Protein AF-A0A1A8P3Z6-F1 (afdb_monomer_lite)

Foldseek 3Di:
DDDDDDDDWFFDDDDDDDDQLRQKAWDDDVNHTDPFIWGADPRRTTDGDDDDPDPDDPPVPDDDDRDDDDPPPPPPDPDDDDDDDDDD

Radius of gyration: 22.18 Å; chains: 1; bounding box: 55×69×30 Å

Secondary structure (DSSP, 8-state):
---------EE--S-----GGG-EE--EETTEE-S--EEEPTTSEEEE-----SS---GGG--PPPPPPPP-----------------

Sequence (88 aa):
GSFQCSPFHVRFGKLGVLRSREKIVDIEINGEPVDLHMKLGDNGEAFFVEQNENMEVPAYLCTSPIPQEAPEKVEETPEGLLGTGSGA

pLDDT: mean 79.65, std 17.82, range [40.66, 97.06]

InterPro domains:
  IPR007651 Lipin, N-terminal [PF04571] (1-65)
  IPR026058 LIPIN family [PTHR12181] (1-76)

Organism: NCBI:txid451742

Structure (mmCIF, N/CA/C/O backbone):
data_AF-A0A1A8P3Z6-F1
#
_entry.id   AF-A0A1A8P3Z6-F1
#
loop_
_atom_site.group_PDB
_atom_site.id
_atom_site.type_symbol
_atom_site.label_atom_id
_atom_site.label_alt_id
_atom_site.label_comp_id
_atom_site.label_asym_id
_atom_site.label_entity_id
_atom_site.label_seq_id
_atom_site.pdbx_PDB_ins_code
_atom_site.Cartn_x
_atom_site.Cartn_y
_atom_site.Cartn_z
_atom_site.occupancy
_atom_site.B_iso_or_equiv
_atom_site.auth_seq_id
_atom_site.auth_comp_id
_atom_site.auth_asym_id
_atom_site.auth_atom_id
_atom_site.pdbx_PDB_model_num
ATOM 1 N N . GLY A 1 1 ? 18.838 12.379 12.308 1.00 72.62 1 GLY A N 1
ATOM 2 C CA . GLY A 1 1 ? 19.031 10.915 12.299 1.00 72.62 1 GLY A CA 1
ATOM 3 C C . GLY A 1 1 ? 18.083 10.311 11.287 1.00 72.62 1 GLY A C 1
ATOM 4 O O . GLY A 1 1 ? 17.076 10.947 11.005 1.00 72.62 1 GLY A O 1
ATOM 5 N N . SER A 1 2 ? 18.403 9.149 10.720 1.00 90.50 2 SER A N 1
ATOM 6 C CA . SER A 1 2 ? 17.474 8.400 9.866 1.00 90.50 2 SER A CA 1
ATOM 7 C C . SER A 1 2 ? 16.590 7.488 10.717 1.00 90.50 2 SER A C 1
ATOM 9 O O . SER A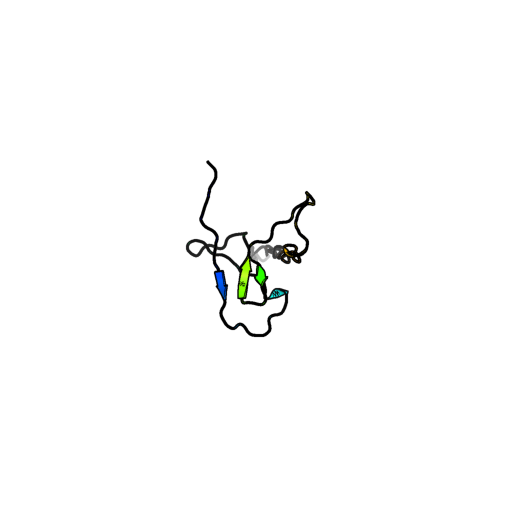 1 2 ? 17.057 6.912 11.701 1.00 90.50 2 SER A O 1
ATOM 11 N N . PHE A 1 3 ? 15.314 7.373 10.351 1.00 89.44 3 PHE A N 1
ATOM 12 C CA . PHE A 1 3 ? 14.406 6.398 10.949 1.00 89.44 3 PHE A CA 1
ATOM 13 C C . PHE A 1 3 ? 14.574 5.054 10.245 1.00 89.44 3 PHE A C 1
ATOM 15 O O . PHE A 1 3 ? 14.710 4.997 9.025 1.00 89.44 3 PHE A O 1
ATOM 22 N N . GLN A 1 4 ? 14.583 3.975 11.020 1.00 92.31 4 GLN A N 1
ATOM 23 C CA . GLN A 1 4 ? 14.639 2.608 10.514 1.00 92.31 4 GLN A CA 1
ATOM 24 C C . GLN A 1 4 ? 13.632 1.769 11.292 1.00 92.31 4 GLN A C 1
ATOM 26 O O . GLN A 1 4 ? 13.452 1.965 12.494 1.00 92.31 4 GLN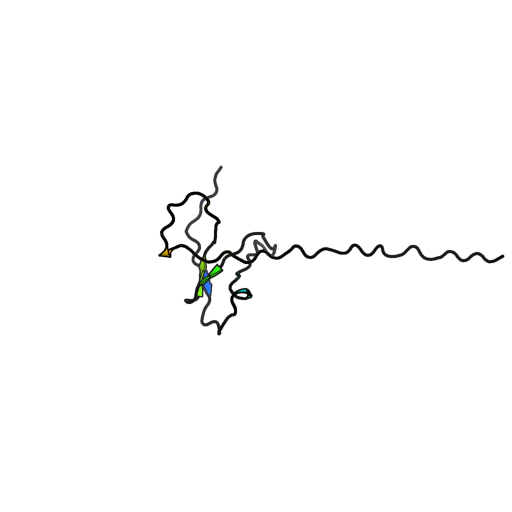 A O 1
ATOM 31 N N . CYS A 1 5 ? 12.978 0.839 10.607 1.00 89.75 5 CYS A N 1
ATOM 32 C CA . CYS A 1 5 ? 12.034 -0.087 11.213 1.00 89.75 5 CYS A CA 1
ATOM 33 C C . CYS A 1 5 ? 12.159 -1.476 10.582 1.00 89.75 5 CYS A C 1
ATOM 35 O O . CYS A 1 5 ? 12.763 -1.647 9.522 1.00 89.75 5 CYS A O 1
ATOM 37 N N . SER A 1 6 ? 11.598 -2.479 11.254 1.00 94.50 6 SER A N 1
ATOM 38 C CA . SER A 1 6 ? 11.380 -3.789 10.645 1.00 94.50 6 SER A CA 1
ATOM 39 C C . SER A 1 6 ? 10.386 -3.687 9.479 1.00 94.50 6 SER A C 1
ATOM 41 O O . SER A 1 6 ? 9.535 -2.796 9.496 1.00 94.50 6 SER A O 1
ATOM 43 N N . PRO A 1 7 ? 10.418 -4.618 8.508 1.00 93.75 7 PRO A N 1
ATOM 44 C CA . PRO A 1 7 ? 9.451 -4.630 7.416 1.00 93.75 7 PRO A CA 1
ATOM 45 C C . PRO A 1 7 ? 7.999 -4.607 7.913 1.00 93.75 7 PRO A C 1
ATOM 47 O O . PRO A 1 7 ? 7.640 -5.336 8.840 1.00 93.75 7 PRO A O 1
ATOM 50 N N . PHE A 1 8 ? 7.160 -3.797 7.270 1.00 91.69 8 PHE A N 1
ATOM 51 C CA . PHE A 1 8 ? 5.723 -3.758 7.536 1.00 91.69 8 PHE A CA 1
ATOM 52 C C . PHE A 1 8 ? 5.042 -4.963 6.880 1.00 91.69 8 PHE A C 1
ATOM 54 O O . PHE A 1 8 ? 5.041 -5.092 5.658 1.00 91.69 8 PHE A O 1
ATOM 61 N N . HIS A 1 9 ? 4.462 -5.853 7.689 1.00 93.12 9 HIS A N 1
ATOM 62 C CA . HIS A 1 9 ? 3.730 -7.023 7.201 1.00 93.12 9 HIS A CA 1
ATOM 63 C C . HIS A 1 9 ? 2.224 -6.816 7.364 1.00 93.12 9 HIS A C 1
ATOM 65 O O . HIS A 1 9 ? 1.642 -7.158 8.393 1.00 93.12 9 HIS A O 1
ATOM 71 N N . VAL A 1 10 ? 1.600 -6.237 6.341 1.00 94.69 10 VAL A N 1
ATOM 72 C CA . VAL A 1 10 ? 0.161 -5.958 6.322 1.00 94.69 10 VAL A CA 1
ATOM 73 C C . VAL A 1 10 ? -0.534 -6.963 5.415 1.00 94.69 10 VAL A C 1
ATOM 75 O O . VAL A 1 10 ? -0.146 -7.145 4.257 1.00 94.69 10 VAL A O 1
ATOM 78 N N . ARG A 1 11 ? -1.571 -7.618 5.949 1.00 94.44 11 ARG A N 1
ATOM 79 C CA . ARG A 1 11 ? -2.438 -8.513 5.187 1.00 94.44 11 ARG A CA 1
ATOM 80 C C . ARG A 1 11 ? -3.903 -8.262 5.467 1.00 94.44 11 ARG A C 1
ATOM 82 O O . ARG A 1 11 ? -4.345 -8.279 6.612 1.00 94.44 11 ARG A O 1
ATOM 89 N N . PHE A 1 12 ? -4.652 -8.146 4.388 1.00 92.31 12 PHE A N 1
ATOM 90 C CA . PHE A 1 12 ? -6.095 -8.200 4.393 1.00 92.31 12 PHE A CA 1
ATOM 91 C C . PHE A 1 12 ? -6.540 -9.642 4.149 1.00 92.31 12 PHE A C 1
ATOM 93 O O . PHE A 1 12 ? -5.915 -10.386 3.392 1.00 92.31 12 PHE A O 1
ATOM 100 N N . GLY A 1 13 ? -7.606 -10.054 4.837 1.00 90.06 13 GLY A N 1
ATOM 101 C CA . GLY A 1 13 ? -8.206 -11.374 4.665 1.00 90.06 13 GLY A CA 1
ATOM 102 C C . GLY A 1 13 ? -8.899 -11.523 3.308 1.00 90.06 13 GLY A C 1
ATOM 103 O O . GLY A 1 13 ? -8.573 -10.853 2.331 1.00 90.06 13 GLY A O 1
ATOM 104 N N . LYS A 1 14 ? -9.904 -12.400 3.237 1.00 85.81 14 LYS A N 1
ATOM 105 C CA . LYS A 1 14 ? -10.686 -12.587 2.011 1.00 85.81 14 LYS A CA 1
ATOM 106 C C . LYS A 1 14 ? -11.502 -11.329 1.704 1.00 85.81 14 LYS A C 1
ATOM 108 O O . LYS A 1 14 ? -12.615 -11.167 2.199 1.00 85.81 14 LYS A O 1
ATOM 113 N N . LEU A 1 15 ? -10.941 -10.467 0.870 1.00 77.19 15 LEU A N 1
ATOM 114 C CA . LEU A 1 15 ? -11.644 -9.360 0.248 1.00 77.19 15 LEU A CA 1
ATOM 115 C C . LEU A 1 15 ? -12.380 -9.870 -0.995 1.00 77.19 15 LEU A C 1
ATOM 117 O O . LEU A 1 15 ? -11.987 -10.860 -1.618 1.00 77.19 15 LEU A O 1
ATOM 121 N N . GLY A 1 16 ? -13.506 -9.235 -1.311 1.00 82.12 16 GLY A N 1
ATOM 122 C CA . GLY A 1 16 ? -14.237 -9.508 -2.545 1.00 82.12 16 GLY A CA 1
ATOM 123 C C . GLY A 1 16 ? -13.460 -9.051 -3.783 1.00 82.12 16 GLY A C 1
ATOM 124 O O . GLY A 1 16 ? -12.283 -8.700 -3.722 1.00 82.12 16 GLY A O 1
ATOM 125 N N . VAL A 1 17 ? -14.136 -9.023 -4.930 1.00 83.62 17 VAL A N 1
ATOM 126 C CA . VAL A 1 17 ? -13.560 -8.417 -6.136 1.00 83.62 17 VAL A CA 1
ATOM 127 C C . VAL A 1 17 ? -13.518 -6.904 -5.943 1.00 83.62 17 VAL A C 1
ATOM 129 O O . VAL A 1 17 ? -14.569 -6.276 -5.839 1.00 83.62 17 VAL A O 1
ATOM 132 N N . LEU A 1 18 ? -12.309 -6.343 -5.910 1.00 84.56 18 LEU A N 1
ATOM 133 C CA . LEU A 1 18 ? -12.074 -4.906 -5.794 1.00 84.56 18 LEU A CA 1
ATOM 134 C C . LEU A 1 18 ? -11.720 -4.296 -7.149 1.00 84.56 18 LEU A C 1
ATOM 136 O O . LEU A 1 18 ? -10.962 -4.869 -7.940 1.00 84.56 18 LEU A O 1
ATOM 140 N N . ARG A 1 19 ? -12.232 -3.095 -7.405 1.00 84.50 19 ARG A N 1
ATOM 141 C CA . ARG A 1 19 ? -11.798 -2.257 -8.530 1.00 84.50 19 ARG A CA 1
ATOM 142 C C . ARG A 1 19 ? -10.427 -1.655 -8.228 1.00 84.50 19 ARG A C 1
ATOM 144 O O . ARG A 1 19 ? -10.046 -1.506 -7.077 1.00 84.50 19 ARG A O 1
ATOM 151 N N . SER A 1 20 ? -9.685 -1.232 -9.251 1.00 80.38 20 SER A N 1
ATOM 152 C CA . SER A 1 20 ? -8.336 -0.672 -9.052 1.00 80.38 20 SER A CA 1
ATOM 153 C C . SER A 1 20 ? -8.300 0.550 -8.124 1.00 80.38 20 SER A C 1
ATOM 155 O O . SER A 1 20 ? -7.337 0.706 -7.385 1.00 80.38 20 SER A O 1
ATOM 157 N N . ARG A 1 21 ? -9.351 1.387 -8.129 1.00 82.62 21 ARG A N 1
ATOM 158 C CA . ARG A 1 21 ? -9.493 2.529 -7.201 1.00 82.62 21 ARG A CA 1
ATOM 159 C C . ARG A 1 21 ? -9.708 2.104 -5.746 1.00 82.62 21 ARG A C 1
ATOM 161 O O . ARG A 1 21 ? -9.445 2.882 -4.852 1.00 82.62 21 ARG A O 1
ATOM 168 N N . GLU A 1 22 ? -10.166 0.877 -5.525 1.00 84.75 22 GLU A N 1
ATOM 169 C CA . GLU A 1 22 ? -10.412 0.306 -4.197 1.00 84.75 22 GLU A CA 1
ATOM 170 C C . GLU A 1 22 ? -9.180 -0.458 -3.672 1.00 84.75 22 GLU A C 1
ATOM 172 O O . GLU A 1 22 ? -9.218 -1.003 -2.577 1.00 84.75 22 GLU A O 1
ATOM 177 N N . LYS A 1 23 ? -8.082 -0.525 -4.445 1.00 91.31 23 LYS A N 1
ATOM 178 C CA . LYS A 1 23 ? -6.815 -1.165 -4.039 1.00 91.31 23 LYS A CA 1
ATOM 179 C C . LYS A 1 23 ? -5.836 -0.190 -3.366 1.00 91.31 23 LYS A C 1
ATOM 181 O 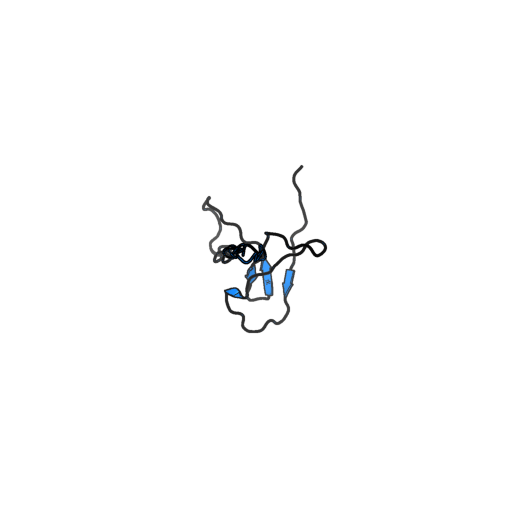O . LYS A 1 23 ? -4.634 -0.460 -3.349 1.00 91.31 23 LYS A O 1
ATOM 186 N N . ILE A 1 24 ? -6.331 0.936 -2.862 1.00 93.12 24 ILE A N 1
ATOM 187 C CA . ILE A 1 24 ? -5.558 1.914 -2.091 1.00 93.12 24 ILE A CA 1
ATOM 188 C C . ILE A 1 24 ? -5.790 1.620 -0.608 1.00 93.12 24 ILE A C 1
ATOM 190 O O . ILE A 1 24 ? -6.908 1.303 -0.206 1.00 93.12 24 ILE A O 1
ATOM 194 N N . VAL A 1 25 ? -4.717 1.644 0.175 1.00 93.81 25 VAL A N 1
ATOM 195 C CA . VAL A 1 25 ? -4.747 1.441 1.622 1.00 93.81 25 VAL A CA 1
ATOM 196 C C . VAL A 1 25 ? -4.282 2.728 2.286 1.00 93.81 25 VAL A C 1
ATOM 198 O O . VAL A 1 25 ? -3.113 3.102 2.141 1.00 93.81 25 VAL A O 1
ATOM 201 N N . ASP A 1 26 ? -5.196 3.356 3.017 1.00 94.06 26 ASP A N 1
ATOM 202 C CA . ASP A 1 26 ? -4.947 4.576 3.782 1.00 94.06 26 ASP A CA 1
ATOM 203 C C . ASP A 1 26 ? -4.299 4.252 5.129 1.00 94.06 26 ASP A C 1
ATOM 205 O O . ASP A 1 26 ? -4.491 3.168 5.697 1.00 94.06 26 ASP A O 1
ATOM 209 N N . ILE A 1 27 ? -3.507 5.195 5.638 1.00 93.88 27 ILE A N 1
ATOM 210 C CA . ILE A 1 27 ? -2.775 5.045 6.893 1.00 93.88 27 ILE A CA 1
ATOM 211 C C . ILE A 1 27 ? -3.145 6.191 7.827 1.00 93.88 27 ILE A C 1
ATOM 213 O O . ILE A 1 27 ? -3.050 7.364 7.473 1.00 93.88 27 ILE A O 1
ATOM 217 N N . GLU A 1 28 ? -3.491 5.831 9.060 1.00 96.38 28 GLU A N 1
ATOM 218 C CA . GLU A 1 28 ? -3.653 6.766 10.167 1.00 96.38 28 GLU A CA 1
ATOM 219 C C . GLU A 1 28 ? -2.632 6.451 11.261 1.00 96.38 28 GLU A C 1
ATOM 221 O O . GLU A 1 28 ? -2.434 5.294 11.648 1.00 96.38 28 GLU A O 1
ATOM 226 N N . ILE A 1 29 ? -1.992 7.488 11.794 1.00 95.50 29 ILE A N 1
ATOM 227 C CA . ILE A 1 29 ? -1.071 7.376 12.923 1.00 95.50 29 ILE A CA 1
ATOM 228 C C . ILE A 1 29 ? -1.699 8.106 14.101 1.00 95.50 29 ILE A C 1
ATOM 230 O O . ILE A 1 29 ? -1.871 9.318 14.074 1.00 95.50 29 ILE A O 1
ATOM 234 N N . ASN A 1 30 ? -2.029 7.363 15.159 1.00 96.44 30 ASN A N 1
ATOM 235 C CA . ASN A 1 30 ? -2.734 7.889 16.336 1.00 96.44 30 ASN A CA 1
ATOM 236 C C . ASN A 1 30 ? -4.104 8.523 16.015 1.00 96.44 30 ASN A C 1
ATOM 238 O O . ASN A 1 30 ? -4.530 9.432 16.720 1.00 96.44 30 ASN A O 1
ATOM 242 N N . GLY A 1 31 ? -4.791 8.030 14.979 1.00 96.31 31 GLY A N 1
ATOM 243 C CA . GLY A 1 31 ? -6.088 8.552 14.529 1.00 96.31 31 GLY A CA 1
ATOM 244 C C . GLY A 1 31 ? -5.998 9.765 13.602 1.00 96.31 31 GLY A C 1
ATOM 245 O O . GLY A 1 31 ? -7.032 10.306 13.229 1.00 96.31 31 GLY A O 1
ATOM 246 N N . GLU A 1 32 ? -4.788 10.187 13.227 1.00 97.06 32 GLU A N 1
ATOM 247 C CA . GLU A 1 32 ? -4.570 11.271 12.269 1.00 97.06 32 GLU A CA 1
ATOM 248 C C . GLU A 1 32 ? -4.153 10.692 10.907 1.00 97.06 32 GLU A C 1
ATOM 250 O O . GLU A 1 32 ? -3.197 9.903 10.861 1.00 97.06 32 GLU A O 1
ATOM 255 N N . PRO A 1 33 ? -4.825 11.063 9.801 1.00 94.19 33 PRO A N 1
ATOM 256 C CA . PRO A 1 33 ? -4.457 10.606 8.466 1.00 94.19 33 PRO A CA 1
ATOM 257 C C . PRO A 1 33 ? -3.088 11.156 8.061 1.00 94.19 33 PRO A C 1
ATOM 259 O O . PRO A 1 33 ? -2.724 12.288 8.389 1.00 94.19 33 PRO A O 1
ATOM 262 N N . VAL A 1 34 ? -2.323 10.354 7.322 1.00 93.69 34 VAL A N 1
ATOM 263 C CA . VAL A 1 34 ? -1.030 10.767 6.765 1.00 93.69 34 VAL A CA 1
ATOM 264 C C . VAL A 1 34 ? -1.042 10.684 5.245 1.00 93.69 34 VAL A C 1
ATOM 266 O O . VAL A 1 34 ? -1.703 9.825 4.671 1.00 93.69 34 VAL A O 1
ATOM 269 N N . ASP A 1 35 ? -0.258 11.541 4.585 1.00 91.12 35 ASP A N 1
ATOM 270 C CA . ASP A 1 35 ? -0.039 11.490 3.131 1.00 91.12 35 ASP A CA 1
ATOM 271 C C . ASP A 1 35 ? 0.936 10.358 2.762 1.00 91.12 35 ASP A C 1
ATOM 273 O O . ASP A 1 35 ? 2.037 10.556 2.245 1.00 91.12 35 ASP A O 1
ATOM 277 N N . LEU A 1 36 ? 0.569 9.138 3.145 1.00 90.19 36 LEU A N 1
ATOM 278 C CA . LEU A 1 36 ? 1.306 7.922 2.861 1.00 90.19 36 LEU A CA 1
ATOM 279 C C . LEU A 1 36 ? 0.305 6.803 2.609 1.00 90.19 36 LEU A C 1
ATOM 281 O O . LEU A 1 36 ? -0.479 6.444 3.482 1.00 90.19 36 LEU A O 1
ATOM 285 N N . HIS A 1 37 ? 0.399 6.216 1.423 1.00 93.00 37 HIS A N 1
ATOM 286 C CA . HIS A 1 37 ? -0.535 5.204 0.960 1.00 93.00 37 HIS A CA 1
ATOM 287 C C . HIS A 1 37 ? 0.207 3.914 0.625 1.00 93.00 37 HIS A C 1
ATOM 289 O O . HIS A 1 37 ? 1.348 3.922 0.149 1.00 93.00 37 HIS A O 1
ATOM 295 N N . MET A 1 38 ? -0.463 2.787 0.838 1.00 94.81 38 MET A N 1
ATOM 296 C CA . MET A 1 38 ? -0.020 1.489 0.337 1.00 94.81 38 MET A CA 1
ATOM 297 C C . MET A 1 38 ? -0.936 1.024 -0.788 1.00 94.81 38 MET A C 1
ATOM 299 O O . MET A 1 38 ? -2.083 1.451 -0.925 1.00 94.81 38 MET A O 1
ATOM 303 N N . LYS A 1 39 ? -0.424 0.107 -1.600 1.00 94.62 39 LYS A N 1
ATOM 304 C CA . LYS A 1 39 ? -1.202 -0.590 -2.611 1.00 94.62 39 LYS A CA 1
ATOM 305 C C . LYS A 1 39 ? -1.530 -1.993 -2.140 1.00 94.62 39 LYS A C 1
ATOM 307 O O . LYS A 1 39 ? -0.655 -2.708 -1.655 1.00 94.62 39 LYS A O 1
ATOM 312 N N . LEU A 1 40 ? -2.780 -2.390 -2.336 1.00 94.19 40 LEU A N 1
ATOM 313 C CA . LEU A 1 40 ? -3.258 -3.735 -2.069 1.00 94.19 40 LEU A CA 1
ATOM 314 C C . LEU A 1 40 ? -2.977 -4.662 -3.263 1.00 94.19 40 LEU A C 1
ATOM 316 O O . LEU A 1 40 ? -3.426 -4.417 -4.387 1.00 94.19 40 LEU A O 1
ATOM 320 N N . GLY A 1 41 ? -2.240 -5.736 -2.999 1.00 91.88 41 GLY A N 1
ATOM 321 C CA . GLY A 1 41 ? -1.995 -6.850 -3.905 1.00 91.88 41 GLY A CA 1
ATOM 322 C C . GLY A 1 41 ? -3.143 -7.859 -3.930 1.00 91.88 41 GLY A C 1
ATOM 323 O O . GLY A 1 41 ? -4.036 -7.864 -3.082 1.00 91.88 41 GLY A O 1
ATOM 324 N N . ASP A 1 42 ? -3.116 -8.746 -4.922 1.00 89.25 42 ASP A N 1
ATOM 325 C CA . ASP A 1 42 ? -4.210 -9.691 -5.173 1.00 89.25 42 ASP A CA 1
ATOM 326 C C . ASP A 1 42 ? -4.310 -10.803 -4.120 1.00 89.25 42 ASP A C 1
ATOM 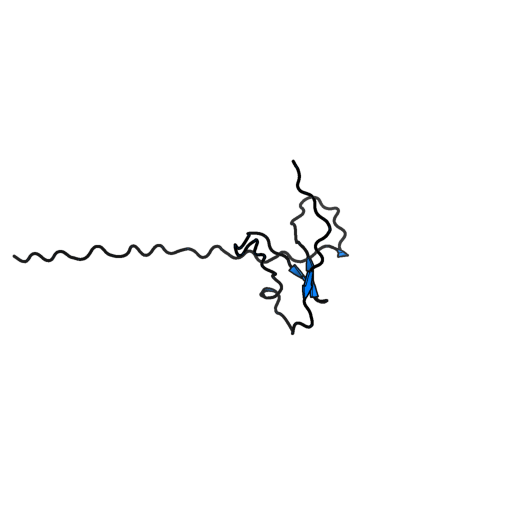328 O O . ASP A 1 42 ? -5.387 -11.370 -3.935 1.00 89.25 42 ASP A O 1
ATOM 332 N N . ASN A 1 43 ? -3.224 -11.094 -3.391 1.00 90.19 43 ASN A N 1
ATOM 333 C CA . ASN A 1 43 ? -3.237 -12.071 -2.296 1.00 90.19 43 ASN A CA 1
ATOM 334 C C . ASN A 1 43 ? -3.482 -11.414 -0.926 1.00 90.19 43 ASN A C 1
ATOM 336 O O . ASN A 1 43 ? -3.301 -12.061 0.111 1.00 90.19 43 ASN A O 1
ATOM 340 N N . GLY A 1 44 ? -3.898 -10.144 -0.919 1.00 92.88 44 GLY A N 1
ATOM 341 C CA . GLY A 1 44 ? -4.212 -9.378 0.282 1.00 92.88 44 GLY A CA 1
ATOM 342 C C . GLY A 1 44 ? -3.002 -8.738 0.962 1.00 92.88 44 GLY A C 1
ATOM 343 O O . GLY A 1 44 ? -3.173 -8.090 1.990 1.00 92.88 44 GLY A O 1
ATOM 344 N N . GLU A 1 45 ? -1.786 -8.897 0.440 1.00 94.44 45 GLU A N 1
ATOM 345 C CA . GLU A 1 45 ? -0.614 -8.155 0.905 1.00 94.44 45 GLU A CA 1
ATOM 346 C C . GLU A 1 45 ? -0.728 -6.670 0.557 1.00 94.44 45 GLU A C 1
ATOM 348 O O . GLU A 1 45 ? -1.144 -6.325 -0.544 1.00 94.44 45 GLU A O 1
ATOM 353 N N . ALA A 1 46 ? -0.330 -5.788 1.471 1.00 95.50 46 ALA A N 1
ATOM 354 C CA . ALA A 1 46 ? -0.160 -4.374 1.157 1.00 95.50 46 ALA A CA 1
ATOM 355 C C . ALA A 1 46 ? 1.328 -4.010 1.126 1.00 95.50 46 ALA A C 1
ATOM 357 O O . ALA A 1 46 ? 2.118 -4.516 1.925 1.00 95.50 46 ALA A O 1
ATOM 358 N N . PHE A 1 47 ? 1.708 -3.134 0.200 1.00 94.69 47 PHE A N 1
ATOM 359 C CA . PHE A 1 47 ? 3.091 -2.698 0.004 1.00 94.69 47 PHE A CA 1
ATOM 360 C C . PHE A 1 47 ? 3.157 -1.223 -0.401 1.00 94.69 47 PHE A C 1
ATOM 362 O O . PHE A 1 47 ? 2.221 -0.683 -0.989 1.00 94.69 47 PHE A O 1
ATOM 369 N N . PHE A 1 48 ? 4.269 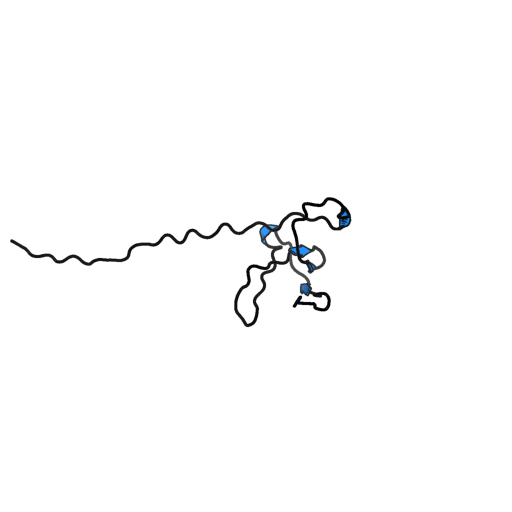-0.565 -0.079 1.00 93.25 48 PHE A N 1
ATOM 370 C CA . PHE A 1 48 ? 4.512 0.816 -0.489 1.00 93.25 48 PHE A CA 1
ATOM 371 C C . PHE A 1 48 ? 4.888 0.887 -1.970 1.00 93.25 48 PHE A C 1
ATOM 373 O O . PHE A 1 48 ? 5.535 -0.016 -2.501 1.00 93.25 48 PHE A O 1
ATOM 380 N N . VAL A 1 49 ? 4.482 1.973 -2.625 1.00 91.12 49 VAL A N 1
ATOM 381 C CA . VAL A 1 49 ? 4.804 2.251 -4.027 1.00 91.12 49 VAL A CA 1
ATOM 382 C C . VAL A 1 49 ? 5.579 3.556 -4.087 1.00 91.12 49 VAL A C 1
ATOM 384 O O . VAL A 1 49 ? 5.089 4.587 -3.642 1.00 91.12 49 VAL A O 1
ATOM 387 N N . GLU A 1 50 ? 6.773 3.504 -4.665 1.00 87.25 50 GLU A N 1
ATOM 388 C CA . GLU A 1 50 ? 7.639 4.662 -4.864 1.00 87.25 50 GLU A CA 1
ATOM 389 C C . GLU A 1 50 ? 7.939 4.811 -6.358 1.00 87.25 50 GLU A C 1
ATOM 391 O O . GLU A 1 50 ? 8.198 3.822 -7.052 1.00 87.25 50 GLU A O 1
ATOM 396 N N . GLN A 1 51 ? 7.877 6.042 -6.870 1.00 85.12 51 GLN A N 1
ATOM 397 C CA . GLN A 1 51 ? 8.331 6.328 -8.227 1.00 85.12 51 GLN A CA 1
ATOM 398 C C . GLN A 1 51 ? 9.857 6.351 -8.229 1.00 85.12 51 GLN A C 1
ATOM 400 O O . GLN A 1 51 ? 10.468 7.130 -7.506 1.00 85.12 51 GLN A O 1
ATOM 405 N N . ASN A 1 52 ? 10.467 5.497 -9.046 1.00 81.81 52 ASN A N 1
ATOM 406 C CA . ASN A 1 52 ? 11.913 5.434 -9.184 1.00 81.81 52 ASN A CA 1
ATOM 407 C C . ASN A 1 52 ? 12.317 5.883 -10.593 1.00 81.81 52 ASN A C 1
ATOM 409 O O . ASN A 1 52 ? 11.941 5.252 -11.581 1.00 81.81 52 ASN A O 1
ATOM 413 N N . GLU A 1 53 ? 13.073 6.977 -10.677 1.00 75.12 53 GLU A N 1
ATOM 414 C CA . GLU A 1 53 ? 13.590 7.534 -11.935 1.00 75.12 53 GLU A CA 1
ATOM 415 C C . GLU A 1 53 ? 14.840 6.784 -12.434 1.00 75.12 53 GLU A C 1
ATOM 417 O O . GLU A 1 53 ? 15.157 6.799 -13.626 1.00 75.12 53 GLU A O 1
ATOM 422 N N . ASN A 1 54 ? 15.528 6.067 -11.540 1.00 67.19 54 ASN A N 1
ATOM 423 C CA . ASN A 1 54 ? 16.790 5.396 -11.817 1.00 67.19 54 ASN A CA 1
ATOM 424 C C . ASN A 1 54 ? 16.525 3.914 -12.123 1.00 67.19 54 ASN A C 1
ATOM 426 O O . ASN A 1 54 ? 16.281 3.087 -11.243 1.00 67.19 54 ASN A O 1
ATOM 430 N N . MET A 1 55 ? 16.538 3.585 -13.415 1.00 66.69 55 MET A N 1
ATOM 431 C CA . MET A 1 55 ? 16.126 2.284 -13.941 1.00 66.69 55 MET A CA 1
ATOM 432 C C . MET A 1 55 ? 17.118 1.148 -13.651 1.00 66.69 55 MET A C 1
ATOM 434 O O . MET A 1 55 ? 17.903 0.790 -14.520 1.00 66.69 55 MET A O 1
ATOM 438 N N . GLU A 1 56 ? 16.993 0.511 -12.487 1.00 77.31 56 GLU A N 1
ATOM 439 C CA . GLU A 1 56 ? 17.389 -0.896 -12.272 1.00 77.31 56 GLU A CA 1
ATOM 440 C C . GLU A 1 56 ? 16.409 -1.626 -11.326 1.00 77.31 56 GLU A C 1
ATOM 442 O O . GLU A 1 56 ? 16.801 -2.454 -10.506 1.00 77.31 56 GLU A O 1
ATOM 447 N N . VAL A 1 57 ? 15.104 -1.334 -11.407 1.00 82.31 57 VAL A N 1
ATOM 448 C CA . VAL A 1 57 ? 14.093 -2.108 -10.663 1.00 82.31 57 VAL A CA 1
ATOM 449 C C . VAL A 1 57 ? 13.692 -3.340 -11.486 1.00 82.31 57 VAL A C 1
ATOM 451 O O . VAL A 1 57 ? 13.256 -3.189 -12.631 1.00 82.31 57 VAL A O 1
ATOM 454 N N . PRO A 1 58 ? 13.805 -4.568 -10.943 1.00 89.25 58 PRO A N 1
ATOM 455 C CA . PRO A 1 58 ? 13.340 -5.766 -11.628 1.00 89.25 58 PRO A CA 1
ATOM 456 C C . PRO A 1 58 ? 11.859 -5.678 -12.008 1.00 89.25 58 PRO A C 1
ATOM 458 O O . PRO A 1 58 ? 11.019 -5.325 -11.183 1.00 89.25 58 PRO A O 1
ATOM 461 N N . ALA A 1 59 ? 11.519 -6.087 -13.233 1.00 87.25 59 ALA A N 1
ATOM 462 C CA . ALA A 1 59 ? 10.166 -5.945 -13.779 1.00 87.25 59 ALA A CA 1
ATOM 463 C C . ALA A 1 59 ? 9.064 -6.597 -12.920 1.00 87.25 59 ALA A C 1
ATOM 465 O O . ALA A 1 59 ? 7.937 -6.116 -12.906 1.00 87.25 59 ALA A O 1
ATOM 466 N N . TYR A 1 60 ? 9.384 -7.665 -12.182 1.00 88.62 60 TYR A N 1
ATOM 467 C CA . TYR A 1 60 ? 8.431 -8.351 -11.302 1.00 88.62 60 TYR A CA 1
ATOM 468 C C . TYR A 1 60 ? 8.105 -7.578 -10.011 1.00 88.62 60 TYR A C 1
ATOM 470 O O . TYR A 1 60 ? 7.170 -7.952 -9.310 1.00 88.62 60 TYR A O 1
ATOM 478 N N . LEU A 1 61 ? 8.869 -6.530 -9.686 1.00 88.31 61 LEU A N 1
ATOM 479 C CA . LEU A 1 61 ? 8.589 -5.605 -8.581 1.00 88.31 61 LEU A CA 1
ATOM 480 C C . LEU A 1 61 ? 7.869 -4.337 -9.055 1.00 88.31 61 LEU A C 1
ATOM 482 O O . LEU A 1 61 ? 7.325 -3.597 -8.238 1.00 88.31 61 LEU A O 1
ATOM 486 N N . CYS A 1 62 ? 7.849 -4.078 -10.364 1.00 89.62 62 CYS A N 1
ATOM 487 C CA . CYS A 1 62 ? 7.153 -2.929 -10.921 1.00 89.62 62 CYS A CA 1
ATOM 488 C C . CYS A 1 62 ? 5.640 -3.093 -10.768 1.00 89.62 62 CYS A C 1
ATOM 490 O O . CYS A 1 62 ? 5.068 -4.156 -11.009 1.00 89.62 62 CYS A O 1
ATOM 492 N N . THR A 1 63 ? 4.968 -2.002 -10.418 1.00 90.75 63 THR A N 1
ATOM 493 C CA . THR A 1 63 ? 3.514 -1.969 -10.289 1.00 90.75 63 THR A CA 1
ATOM 494 C C . THR A 1 63 ? 2.957 -0.687 -10.897 1.00 90.75 63 THR A C 1
ATOM 496 O O . THR A 1 63 ? 3.687 0.282 -11.096 1.00 90.75 63 THR A O 1
ATOM 499 N N . SER A 1 64 ? 1.657 -0.655 -11.195 1.00 88.69 64 SER A N 1
ATOM 500 C CA . SER A 1 64 ? 1.016 0.600 -11.606 1.00 88.69 64 SER A CA 1
ATOM 501 C C . SER A 1 64 ? 1.056 1.629 -10.464 1.00 88.69 64 SER A C 1
ATOM 503 O O . SER A 1 64 ? 0.901 1.225 -9.303 1.00 88.69 64 SER A O 1
ATOM 505 N N . PRO A 1 65 ? 1.195 2.931 -10.767 1.00 88.00 65 PRO A N 1
ATOM 506 C CA . PRO A 1 65 ? 1.197 3.975 -9.748 1.00 88.00 65 PRO A CA 1
ATOM 507 C C . PRO A 1 65 ? -0.124 3.995 -8.973 1.00 88.00 65 PRO A C 1
ATOM 509 O O . PRO A 1 65 ? -1.173 3.590 -9.494 1.00 88.00 65 PRO A O 1
ATOM 512 N N . ILE A 1 66 ? -0.060 4.461 -7.726 1.00 87.81 66 ILE A N 1
ATOM 513 C CA . ILE A 1 66 ? -1.251 4.777 -6.936 1.00 87.81 66 ILE A CA 1
ATOM 514 C C . ILE A 1 66 ? -1.900 6.019 -7.574 1.00 87.81 66 ILE A C 1
ATOM 516 O O . ILE A 1 66 ? -1.188 6.989 -7.848 1.00 87.81 66 ILE A O 1
ATOM 520 N N . PRO A 1 67 ? -3.211 5.998 -7.883 1.00 82.50 67 PRO A N 1
ATOM 521 C CA . PRO A 1 67 ? -3.919 7.188 -8.340 1.00 82.50 67 PRO A CA 1
ATOM 522 C C . PRO A 1 67 ? -3.768 8.310 -7.312 1.00 82.50 67 PRO A C 1
ATOM 524 O O . PRO A 1 67 ? -4.081 8.105 -6.146 1.00 82.50 67 PRO A O 1
ATOM 527 N N . GLN A 1 68 ? -3.297 9.481 -7.735 1.00 72.00 68 GLN A N 1
ATOM 528 C CA . GLN A 1 68 ? -3.274 10.650 -6.859 1.00 72.00 68 GLN A CA 1
ATOM 529 C C . GLN A 1 68 ? -4.709 11.152 -6.684 1.00 72.00 68 GLN A C 1
ATOM 531 O O . GLN A 1 68 ? -5.403 11.380 -7.681 1.00 72.00 68 GLN A O 1
ATOM 536 N N . GLU A 1 69 ? -5.159 11.316 -5.442 1.00 63.25 69 GLU A N 1
ATOM 537 C CA . GLU A 1 69 ? -6.373 12.078 -5.172 1.00 63.25 69 GLU A CA 1
ATOM 538 C C . GLU A 1 69 ? -6.113 13.525 -5.600 1.00 63.25 69 GLU A C 1
ATOM 540 O O . GLU A 1 69 ? -5.15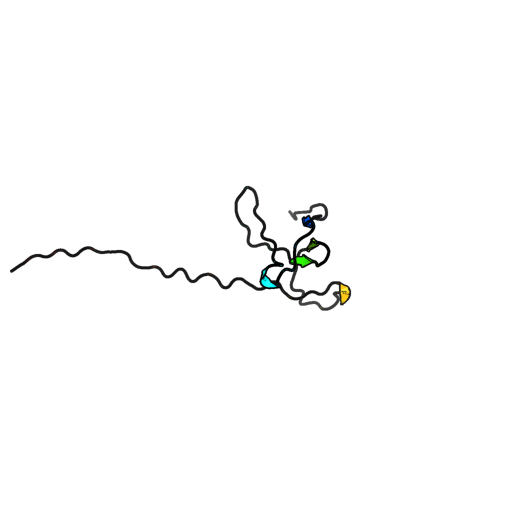7 14.165 -5.158 1.00 63.25 69 GLU A O 1
ATOM 545 N N . ALA A 1 70 ? -6.903 14.030 -6.550 1.00 54.12 70 ALA A N 1
ATOM 546 C CA . ALA A 1 70 ? -6.861 15.450 -6.861 1.00 54.12 70 ALA A CA 1
ATOM 547 C C . ALA A 1 70 ? -7.319 16.195 -5.599 1.00 54.12 70 ALA A C 1
ATOM 549 O O . ALA A 1 70 ? -8.347 15.800 -5.048 1.00 54.12 70 ALA A O 1
ATOM 550 N N . PRO A 1 71 ? -6.609 17.241 -5.138 1.00 53.16 71 PRO A N 1
ATOM 551 C CA . PRO A 1 71 ? -7.051 17.989 -3.973 1.00 53.16 71 PRO A CA 1
ATOM 552 C C . PRO A 1 71 ? -8.480 18.469 -4.225 1.00 53.16 71 PRO A C 1
ATOM 554 O O . PRO A 1 71 ? -8.745 19.126 -5.239 1.00 53.16 71 PRO A O 1
ATOM 557 N N . GLU A 1 72 ? -9.404 18.109 -3.332 1.00 48.88 72 GLU A N 1
ATOM 558 C CA . GLU A 1 72 ? -10.739 18.690 -3.324 1.00 48.88 72 GLU A CA 1
ATOM 559 C C . GLU A 1 72 ? -10.552 20.204 -3.235 1.00 48.88 72 GLU A C 1
ATOM 561 O O . GLU A 1 72 ? -10.027 20.739 -2.257 1.00 48.88 72 GLU A O 1
ATOM 566 N N . LYS A 1 73 ? -10.893 20.912 -4.314 1.00 40.66 73 LYS A N 1
ATOM 567 C CA . LYS A 1 73 ? -10.880 22.368 -4.322 1.00 40.66 73 LYS A CA 1
ATOM 568 C C . LYS A 1 73 ? -11.932 22.800 -3.309 1.00 40.66 73 LYS A C 1
ATOM 570 O O . LYS A 1 73 ? -13.118 22.778 -3.623 1.00 40.66 73 LYS A O 1
ATOM 575 N N . VAL A 1 74 ? -11.496 23.169 -2.108 1.00 50.59 74 VAL A N 1
ATOM 576 C CA . VAL A 1 74 ? -12.335 23.863 -1.134 1.00 50.59 74 VAL A CA 1
ATOM 577 C C . VAL A 1 74 ? -12.777 25.159 -1.812 1.00 50.59 74 VAL A C 1
ATOM 579 O O . VAL A 1 74 ? -12.006 26.109 -1.939 1.00 50.59 74 VAL A O 1
ATOM 582 N N . GLU A 1 75 ? -13.991 25.173 -2.359 1.00 48.44 75 GLU A N 1
ATOM 583 C CA . GLU A 1 75 ? -14.658 26.419 -2.705 1.00 48.44 75 GLU A CA 1
ATOM 584 C C . GLU A 1 75 ? -14.971 27.119 -1.384 1.00 48.44 75 GLU A C 1
ATOM 586 O O . GLU A 1 75 ? -15.912 26.760 -0.682 1.00 48.44 75 GLU A O 1
ATOM 591 N N . GLU A 1 76 ? -14.146 28.105 -1.022 1.00 43.81 76 GLU A N 1
ATOM 592 C CA . GLU A 1 76 ? -14.521 29.117 -0.039 1.00 43.81 76 GLU A CA 1
ATOM 593 C C . GLU A 1 76 ? -15.804 29.800 -0.527 1.00 43.81 76 GLU A C 1
ATOM 595 O O . GLU A 1 76 ? -15.786 30.671 -1.398 1.00 43.81 76 GLU A O 1
ATOM 600 N N . THR A 1 77 ? -16.943 29.402 0.028 1.00 45.91 77 THR A N 1
ATOM 601 C CA . THR A 1 77 ? -18.152 30.218 0.008 1.00 45.91 77 THR A CA 1
ATOM 602 C C . THR A 1 77 ? -17.938 31.381 0.978 1.00 45.91 77 THR A C 1
ATOM 604 O O . THR A 1 77 ? -17.800 31.125 2.176 1.00 45.91 77 THR A O 1
ATOM 607 N N . PRO A 1 78 ? -17.916 32.655 0.539 1.00 52.28 78 PRO A N 1
ATOM 608 C CA . PRO A 1 78 ? -17.926 33.758 1.481 1.00 52.28 78 PRO A CA 1
ATOM 609 C C . PRO A 1 78 ? -19.342 33.849 2.057 1.00 52.28 78 PRO A C 1
ATOM 611 O O . PRO A 1 78 ? -20.277 34.318 1.405 1.00 52.28 78 PRO A O 1
ATOM 614 N N . GLU A 1 79 ? -19.517 33.345 3.274 1.00 51.69 79 GLU A N 1
ATOM 615 C CA . GLU A 1 79 ? -20.748 33.516 4.033 1.00 51.69 79 GLU A CA 1
ATOM 616 C C . GLU A 1 79 ? -20.891 34.981 4.481 1.00 51.69 79 GLU A C 1
ATOM 618 O O . GLU A 1 79 ? -20.099 35.501 5.258 1.00 51.69 79 GLU A O 1
ATOM 623 N N . GLY A 1 80 ? -21.939 35.634 3.975 1.00 43.69 80 GLY A N 1
ATOM 624 C CA . GLY A 1 80 ? -22.786 36.564 4.724 1.00 43.69 80 GLY A CA 1
ATOM 625 C C . GLY A 1 80 ? -22.172 37.850 5.289 1.00 43.69 80 GLY A C 1
ATOM 626 O O . GLY A 1 80 ? -21.699 37.880 6.421 1.00 43.69 80 GLY A O 1
ATOM 627 N N . LEU A 1 81 ? -22.439 38.980 4.621 1.00 47.44 81 LEU A N 1
ATOM 628 C CA . LEU A 1 81 ? -22.794 40.198 5.355 1.00 47.44 81 LEU A CA 1
ATOM 629 C C . LEU A 1 81 ? -24.273 40.512 5.113 1.00 47.44 81 LEU A C 1
ATOM 631 O O . LEU A 1 81 ? -24.693 40.858 4.008 1.00 47.44 81 LEU A O 1
ATOM 635 N N . LEU A 1 82 ? -25.057 40.322 6.174 1.00 46.62 82 LEU A N 1
ATOM 636 C CA . LEU A 1 82 ? -26.467 40.664 6.267 1.00 46.62 82 LEU A CA 1
ATOM 637 C C . LEU A 1 82 ? -26.709 42.133 5.906 1.00 46.62 82 LEU A C 1
ATOM 639 O O . LEU A 1 82 ? -25.981 43.031 6.327 1.00 46.62 82 LEU A O 1
ATOM 643 N N . GLY A 1 83 ? -27.783 42.358 5.152 1.00 46.34 83 GLY A N 1
ATOM 644 C CA . GLY A 1 83 ? -28.252 43.681 4.785 1.00 46.34 83 GLY A CA 1
ATOM 645 C C . GLY A 1 83 ? -28.620 44.532 5.998 1.00 46.34 83 GLY A C 1
ATOM 646 O O . GLY A 1 83 ? -29.361 44.106 6.881 1.00 46.34 83 GLY A O 1
ATOM 647 N N . THR A 1 84 ? -28.176 45.784 5.982 1.00 50.50 84 THR A N 1
ATOM 648 C CA . THR A 1 84 ? -28.842 46.860 6.712 1.00 50.50 84 THR A CA 1
ATOM 649 C C . THR A 1 84 ? -29.749 47.586 5.728 1.00 50.50 84 THR A C 1
ATOM 651 O O . THR A 1 84 ? -29.294 48.402 4.927 1.00 50.50 84 THR A O 1
ATOM 654 N N . GLY A 1 85 ? -31.038 47.258 5.765 1.00 46.12 85 GLY A N 1
ATOM 655 C CA . GLY A 1 85 ? -32.064 48.121 5.200 1.00 46.12 85 GLY A CA 1
ATOM 656 C C . GLY A 1 85 ? -32.194 49.367 6.071 1.00 46.12 85 GLY A C 1
ATOM 657 O O . GLY A 1 85 ? -32.521 49.257 7.248 1.00 46.12 85 GLY A O 1
ATOM 658 N N . SER A 1 86 ? -31.960 50.536 5.484 1.00 55.34 86 SER A N 1
ATOM 659 C CA . SER A 1 86 ? -32.490 51.802 5.985 1.00 55.34 86 SER A CA 1
ATOM 660 C C . SER A 1 86 ? -33.283 52.428 4.854 1.00 55.34 86 SER A C 1
ATOM 662 O O . SER A 1 86 ? -32.731 52.759 3.805 1.00 55.34 86 SER A O 1
ATOM 664 N N . GLY A 1 87 ? -34.595 52.498 5.064 1.00 48.28 87 GLY A N 1
ATOM 665 C CA . GLY A 1 87 ? -35.518 53.184 4.179 1.00 48.28 87 GLY A CA 1
ATOM 666 C C . GLY A 1 87 ? -35.306 54.694 4.211 1.00 48.28 87 GLY A C 1
ATOM 667 O O . GLY A 1 87 ? -34.936 55.266 5.239 1.00 48.28 87 GLY A O 1
ATOM 668 N N . ALA A 1 88 ? -35.581 55.304 3.068 1.00 44.44 88 ALA A N 1
ATOM 669 C CA . ALA A 1 88 ? -35.987 56.689 2.914 1.00 44.44 88 ALA A CA 1
ATOM 670 C C . ALA A 1 88 ? -37.186 56.695 1.960 1.00 44.44 88 ALA A C 1
ATOM 672 O O . ALA A 1 88 ? -37.171 55.865 1.018 1.00 44.44 88 ALA A O 1
#